Protein AF-A0A5Q4G894-F1 (afdb_monomer)

pLDDT: mean 93.82, std 4.84, range [68.0, 98.19]

Nearest PDB structures (foldseek):
  4bmn-assembly1_A  TM=9.275E-01  e=6.283E-04  Ralstonia sp. DSMZ 6428
  8jfi-assembly2_F  TM=8.346E-01  e=1.402E-04  Helicobacter pylori
  8yau-assembly1_D  TM=8.882E-01  e=1.012E-03  Limosilactobacillus fermentum
  5vml-assembly1_A  TM=8.306E-01  e=5.565E-03  Burkholderia pseudomallei 1710b
  3u49-assembly2_D  TM=7.950E-01  e=1.656E-02  Bacillus subtilis

Mean predicted aligned error: 3.39 Å

Sequence (91 aa):
MALLAERGVPVVATVRRAADAEHLAALPGVEPVLCDVRSDDDVARLRAALDERGAGLWGLVNNAGVAQVGHLTGESVQDMHDVFDINVFGV

Secondary structure (DSSP, 8-state):
-HHHHHTT--EEEEESSHHHHHHHHTSTTEEEEE--TT-HHHHHHHHHHHHTTSS--S-----------S-GGGS-HHHHHHHHHHHTS--

Structure (mmCIF, N/CA/C/O backbone):
data_AF-A0A5Q4G894-F1
#
_entry.id   AF-A0A5Q4G894-F1
#
loop_
_atom_site.group_PDB
_atom_site.id
_atom_site.type_symbol
_atom_site.label_atom_id
_atom_site.label_alt_id
_atom_site.label_comp_id
_atom_site.label_asym_id
_atom_site.label_entity_id
_atom_site.label_seq_id
_atom_site.pdbx_PDB_ins_code
_atom_site.Cartn_x
_atom_site.Cartn_y
_atom_site.Cartn_z
_atom_site.occupancy
_atom_site.B_iso_or_equiv
_atom_site.auth_seq_id
_atom_site.auth_comp_id
_atom_site.auth_asym_id
_atom_site.auth_atom_id
_atom_site.pdbx_PDB_model_num
ATOM 1 N N . MET A 1 1 ? -4.186 11.263 2.238 1.00 68.00 1 MET A N 1
ATOM 2 C CA . MET A 1 1 ? -4.283 10.512 3.507 1.00 68.00 1 MET A CA 1
ATOM 3 C C . MET A 1 1 ? -4.545 11.424 4.704 1.00 68.00 1 MET A C 1
ATOM 5 O O . MET A 1 1 ? -5.570 11.236 5.344 1.00 68.00 1 MET A O 1
ATOM 9 N N . ALA A 1 2 ? -3.707 12.445 4.948 1.00 80.56 2 ALA A N 1
ATOM 10 C CA . ALA A 1 2 ? -3.890 13.413 6.043 1.00 80.56 2 ALA A CA 1
ATOM 11 C C . ALA A 1 2 ? -5.314 13.996 6.121 1.00 80.56 2 ALA A C 1
ATOM 13 O O . ALA A 1 2 ? -5.909 14.005 7.185 1.00 80.56 2 ALA A O 1
ATOM 14 N N . LEU A 1 3 ? -5.923 14.327 4.976 1.00 93.31 3 LEU A N 1
ATOM 15 C CA . LEU A 1 3 ? -7.282 14.879 4.904 1.00 93.31 3 LEU A CA 1
ATOM 16 C C . LEU A 1 3 ? -8.376 14.031 5.590 1.00 93.31 3 LEU A C 1
ATOM 18 O O . LEU A 1 3 ? -9.334 14.591 6.126 1.00 93.31 3 LEU A O 1
ATOM 22 N N . LEU A 1 4 ? -8.277 12.696 5.515 1.00 95.06 4 LEU A N 1
ATOM 23 C CA . LEU A 1 4 ? -9.247 11.778 6.129 1.00 95.06 4 LEU A CA 1
ATOM 24 C C . LEU A 1 4 ? -9.015 11.688 7.640 1.00 95.06 4 LEU A C 1
ATOM 26 O O . LEU A 1 4 ? -9.965 11.820 8.410 1.00 95.06 4 LEU A O 1
ATOM 30 N N . ALA A 1 5 ? -7.752 11.559 8.048 1.00 94.81 5 ALA A N 1
ATOM 31 C CA . ALA A 1 5 ? -7.357 11.544 9.452 1.00 94.81 5 ALA A CA 1
ATOM 32 C C . ALA A 1 5 ? -7.705 12.866 10.162 1.00 94.81 5 ALA A C 1
ATOM 34 O O . ALA A 1 5 ? -8.285 12.857 11.244 1.00 94.81 5 ALA A O 1
ATOM 35 N N . GLU A 1 6 ? -7.474 14.009 9.509 1.00 95.50 6 GLU A N 1
ATOM 36 C CA . GLU A 1 6 ? -7.877 15.348 9.971 1.00 95.50 6 GLU A CA 1
ATOM 37 C C . GLU A 1 6 ? -9.395 15.487 10.153 1.00 95.50 6 GLU A C 1
ATOM 39 O O . GLU A 1 6 ? -9.858 16.281 10.968 1.00 95.50 6 GLU A O 1
ATOM 44 N N . ARG A 1 7 ? -10.185 14.705 9.408 1.00 95.88 7 ARG A N 1
ATOM 45 C CA . ARG A 1 7 ? -11.648 14.631 9.542 1.00 95.88 7 ARG A CA 1
ATOM 46 C C . ARG A 1 7 ? -12.113 13.586 10.560 1.00 95.88 7 ARG A C 1
ATOM 48 O O . ARG A 1 7 ? -13.314 13.359 10.672 1.00 95.88 7 ARG A O 1
ATOM 55 N N . GLY A 1 8 ? -11.194 12.965 11.300 1.00 94.56 8 GLY A N 1
ATOM 56 C CA . GLY A 1 8 ? -11.501 11.982 12.340 1.00 94.56 8 GLY A CA 1
ATOM 57 C C . GLY A 1 8 ? -11.769 10.568 11.824 1.00 94.56 8 GLY A C 1
ATOM 58 O O . GLY A 1 8 ? -12.246 9.733 12.589 1.00 94.56 8 GLY A O 1
ATOM 59 N N . VAL A 1 9 ? -11.476 10.278 10.553 1.00 94.19 9 VAL A N 1
ATOM 60 C CA . VAL A 1 9 ? -11.555 8.916 10.011 1.00 94.19 9 VAL A CA 1
ATOM 61 C C . VAL A 1 9 ? -10.239 8.196 10.324 1.00 94.19 9 VAL A C 1
ATOM 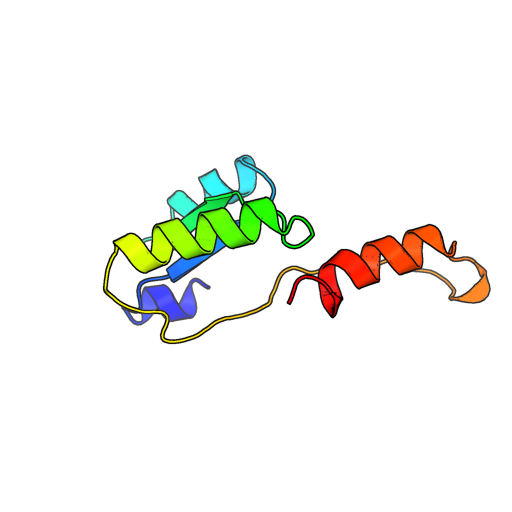63 O O . VAL A 1 9 ? -9.198 8.679 9.880 1.00 94.19 9 VAL A O 1
ATOM 66 N N . PRO A 1 10 ? -10.238 7.059 11.046 1.00 93.62 10 PRO A N 1
ATOM 67 C CA . PRO A 1 10 ? -9.028 6.264 11.243 1.00 93.62 10 PRO A CA 1
ATOM 68 C C . PRO A 1 10 ? -8.514 5.747 9.901 1.00 93.62 10 PRO A C 1
ATOM 70 O O . PRO A 1 10 ? -9.292 5.207 9.112 1.00 93.62 10 PRO A O 1
ATOM 73 N N . VAL A 1 11 ? -7.217 5.895 9.632 1.00 96.06 11 VAL A N 1
ATOM 74 C CA . VAL A 1 11 ? -6.642 5.490 8.346 1.00 96.06 11 VAL A CA 1
ATOM 75 C C . VAL A 1 11 ? -5.482 4.524 8.541 1.00 96.06 11 VAL A C 1
ATOM 77 O O . VAL A 1 11 ? -4.517 4.841 9.227 1.00 96.06 11 VAL A O 1
ATOM 80 N N . VAL A 1 12 ? -5.540 3.380 7.861 1.00 96.19 12 VAL A N 1
ATOM 81 C CA . VAL A 1 12 ? -4.400 2.469 7.703 1.00 96.19 12 VAL A CA 1
ATOM 82 C C . VAL A 1 12 ? -3.684 2.812 6.391 1.00 96.19 12 VAL A C 1
ATOM 84 O O . VAL A 1 12 ? -4.298 2.744 5.327 1.00 96.19 12 VAL A O 1
ATOM 87 N N . ALA A 1 13 ? -2.415 3.227 6.447 1.00 97.19 13 ALA A N 1
ATOM 88 C CA . ALA A 1 13 ? -1.579 3.440 5.260 1.00 97.19 13 ALA A CA 1
ATOM 89 C C . ALA A 1 13 ? -0.725 2.227 4.982 1.00 97.19 13 ALA A C 1
ATOM 91 O O . ALA A 1 13 ? 0.110 1.869 5.805 1.00 97.19 13 ALA A O 1
ATOM 92 N N . THR A 1 14 ? -0.803 1.712 3.768 1.00 97.31 14 THR A N 1
ATOM 93 C CA . THR A 1 14 ? 0.194 0.771 3.280 1.00 97.31 14 THR A CA 1
ATOM 94 C C . THR A 1 14 ? 1.375 1.502 2.653 1.00 97.31 14 THR A C 1
ATOM 96 O O . THR A 1 14 ? 1.215 2.458 1.892 1.00 97.31 14 THR A O 1
ATOM 99 N N . VAL A 1 15 ? 2.583 1.048 2.976 1.00 97.75 15 VAL A N 1
ATOM 100 C CA . VAL A 1 15 ? 3.831 1.484 2.339 1.00 97.75 15 VAL A CA 1
ATOM 101 C C . VAL A 1 15 ? 4.778 0.301 2.174 1.00 97.75 15 VAL A C 1
ATOM 103 O O . VAL A 1 15 ? 4.697 -0.680 2.902 1.00 97.75 15 VAL A O 1
ATOM 106 N N . ARG A 1 16 ? 5.728 0.403 1.242 1.00 96.56 16 ARG A N 1
ATOM 107 C CA . ARG A 1 16 ? 6.739 -0.646 0.996 1.00 96.56 16 ARG A CA 1
ATOM 108 C C . ARG A 1 16 ? 8.075 -0.416 1.710 1.00 96.56 16 ARG A C 1
ATOM 110 O O . ARG A 1 16 ? 8.896 -1.321 1.786 1.00 96.56 16 ARG A O 1
ATOM 117 N N . ARG A 1 17 ? 8.335 0.804 2.196 1.00 96.88 17 ARG A N 1
ATOM 118 C CA . ARG A 1 17 ? 9.609 1.183 2.832 1.00 96.88 17 ARG A CA 1
ATOM 119 C C . ARG A 1 17 ? 9.387 1.535 4.298 1.00 96.88 17 ARG A C 1
ATOM 121 O O . ARG A 1 17 ? 8.534 2.362 4.601 1.00 96.88 17 ARG A O 1
ATOM 128 N N . ALA A 1 18 ? 10.221 0.986 5.183 1.00 96.88 18 ALA A N 1
ATOM 129 C CA . ALA A 1 18 ? 10.181 1.281 6.619 1.00 96.88 18 ALA A CA 1
ATOM 130 C C . ALA A 1 18 ? 10.314 2.786 6.917 1.00 96.88 18 ALA A C 1
ATOM 132 O O . ALA A 1 18 ? 9.560 3.315 7.721 1.00 96.88 18 ALA A O 1
ATOM 133 N N . ALA A 1 19 ? 11.175 3.498 6.184 1.00 97.06 19 ALA A N 1
ATOM 134 C CA . ALA A 1 19 ? 11.325 4.947 6.333 1.00 97.06 19 ALA A CA 1
ATOM 135 C C . ALA A 1 19 ? 10.028 5.733 6.041 1.00 97.06 19 ALA A C 1
ATOM 137 O O . ALA A 1 19 ? 9.748 6.732 6.699 1.00 97.06 19 ALA A O 1
ATOM 138 N N . ASP A 1 20 ? 9.210 5.284 5.079 1.00 97.00 20 ASP A N 1
ATOM 139 C CA . ASP A 1 20 ? 7.914 5.927 4.818 1.00 97.00 20 ASP A CA 1
ATOM 140 C C . ASP A 1 20 ? 6.922 5.617 5.944 1.00 97.00 20 ASP A C 1
ATOM 142 O O . ASP A 1 20 ? 6.127 6.477 6.319 1.00 97.00 20 ASP A O 1
ATOM 146 N N . ALA A 1 21 ? 6.984 4.404 6.506 1.00 97.06 21 ALA A N 1
ATOM 147 C CA . ALA A 1 21 ? 6.150 4.013 7.638 1.00 97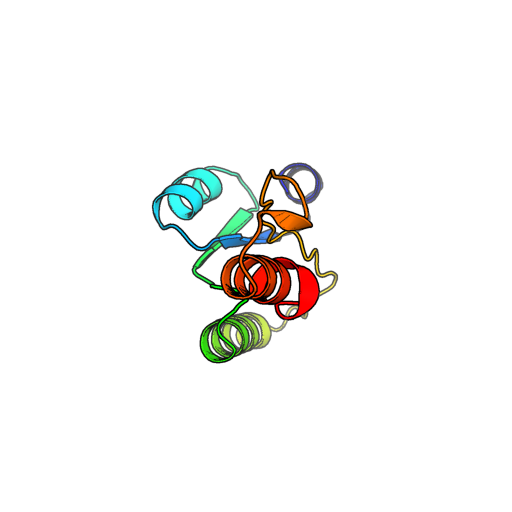.06 21 ALA A CA 1
ATOM 148 C C . ALA A 1 21 ? 6.471 4.877 8.863 1.00 97.06 21 ALA A C 1
ATOM 150 O O . ALA A 1 21 ? 5.563 5.420 9.481 1.00 97.06 21 ALA A O 1
ATOM 151 N N . GLU A 1 22 ? 7.753 5.080 9.166 1.00 96.38 22 GLU A N 1
ATOM 152 C CA . GLU A 1 22 ? 8.204 5.963 10.247 1.00 96.38 22 GLU A CA 1
ATOM 153 C C . GLU A 1 22 ? 7.701 7.399 10.065 1.00 96.38 22 GLU A C 1
ATOM 155 O O . GLU A 1 22 ? 7.212 8.010 11.016 1.00 96.38 22 GLU A O 1
ATOM 160 N N . HIS A 1 23 ? 7.759 7.931 8.840 1.00 95.56 23 HIS A N 1
ATOM 161 C CA . HIS A 1 23 ? 7.241 9.266 8.549 1.00 95.56 23 HIS A CA 1
ATOM 162 C C . HIS A 1 23 ? 5.726 9.365 8.783 1.00 95.56 23 HIS A C 1
ATOM 164 O O . HIS A 1 23 ? 5.246 10.327 9.381 1.00 95.56 23 HIS A O 1
ATOM 170 N N . LEU A 1 24 ? 4.967 8.361 8.339 1.00 96.19 24 LEU A N 1
ATOM 171 C CA . LEU A 1 24 ? 3.513 8.326 8.493 1.00 96.19 24 LEU A CA 1
ATOM 172 C C . LEU A 1 24 ? 3.070 8.083 9.938 1.00 96.19 24 LEU A C 1
ATOM 174 O O . LEU A 1 24 ? 2.035 8.610 10.334 1.00 96.19 24 LEU A O 1
ATOM 178 N N . ALA A 1 25 ? 3.855 7.358 10.740 1.00 95.31 25 ALA A N 1
ATOM 179 C CA . ALA A 1 25 ? 3.575 7.134 12.160 1.00 95.31 25 ALA A CA 1
ATOM 180 C C . ALA A 1 25 ? 3.531 8.439 12.975 1.00 95.31 25 ALA A C 1
ATOM 182 O O . ALA A 1 25 ? 2.921 8.483 14.041 1.00 95.31 25 ALA A O 1
ATOM 183 N N . ALA A 1 26 ? 4.160 9.512 12.483 1.00 95.00 26 ALA A N 1
ATOM 184 C CA . ALA A 1 26 ? 4.105 10.828 13.111 1.00 95.00 26 ALA A CA 1
ATOM 185 C C . ALA A 1 26 ? 2.761 11.554 12.894 1.00 95.00 26 ALA A C 1
ATOM 187 O O . ALA A 1 26 ? 2.511 12.574 13.540 1.00 95.00 26 ALA A O 1
ATOM 188 N N . LEU A 1 27 ? 1.901 11.068 11.991 1.00 95.25 27 LEU A N 1
ATOM 189 C CA . LEU A 1 27 ? 0.613 11.684 11.680 1.00 95.25 27 LEU A CA 1
ATOM 190 C C . LEU A 1 27 ? -0.490 11.145 12.613 1.00 95.25 27 LEU A C 1
ATOM 192 O O . LEU A 1 27 ? -0.750 9.942 12.634 1.00 95.25 27 LEU A O 1
ATOM 196 N N . PRO A 1 28 ? -1.200 12.008 13.364 1.00 95.50 28 PRO A N 1
ATOM 197 C CA . PRO A 1 28 ? -2.315 11.570 14.198 1.00 95.50 28 PRO A CA 1
ATOM 198 C C . PRO A 1 28 ? -3.433 10.922 13.371 1.00 95.50 28 PRO A C 1
ATOM 200 O O . PRO A 1 28 ? -3.786 11.419 12.304 1.00 95.50 28 PRO A O 1
ATOM 203 N N . GLY A 1 29 ? -4.017 9.831 13.877 1.00 94.81 29 GLY A N 1
ATOM 204 C CA . GLY A 1 29 ? -5.112 9.116 13.201 1.00 94.81 29 GLY A CA 1
ATOM 205 C C . GLY A 1 29 ? -4.678 8.269 11.998 1.00 94.81 29 GLY A C 1
ATOM 206 O O . GLY A 1 29 ? -5.535 7.718 11.305 1.00 94.81 29 GLY A O 1
ATOM 207 N N . VAL A 1 30 ? -3.367 8.155 11.763 1.00 97.06 30 VAL A N 1
ATOM 208 C CA . VAL A 1 30 ? -2.760 7.333 10.718 1.00 97.06 30 VAL A CA 1
ATOM 209 C C . VAL A 1 30 ? -1.974 6.188 11.349 1.00 97.06 30 VAL A C 1
ATOM 211 O O . VAL A 1 30 ? -1.104 6.404 12.186 1.00 97.06 30 VAL A O 1
ATOM 214 N N . GLU A 1 31 ? -2.245 4.970 10.899 1.00 95.69 31 GLU A N 1
ATOM 215 C CA . GLU A 1 31 ? -1.459 3.788 11.224 1.00 95.69 31 GLU A CA 1
ATOM 216 C C . GLU A 1 31 ? -0.745 3.267 9.971 1.00 95.69 31 GLU A C 1
ATOM 218 O O . GLU A 1 31 ? -1.407 2.830 9.028 1.00 95.69 31 GLU A O 1
ATOM 223 N N . PRO A 1 32 ? 0.591 3.294 9.921 1.00 97.25 32 PRO A N 1
ATOM 224 C CA . PRO A 1 32 ? 1.333 2.725 8.810 1.00 97.25 32 PRO A CA 1
ATOM 225 C C . PRO A 1 32 ? 1.487 1.205 8.945 1.00 97.25 32 PRO A C 1
ATOM 227 O O . PRO A 1 32 ? 1.778 0.683 10.018 1.00 97.25 32 PRO A O 1
ATOM 230 N N . VAL A 1 33 ? 1.373 0.500 7.823 1.00 97.00 33 VAL A N 1
ATOM 231 C CA . VAL A 1 33 ? 1.567 -0.945 7.694 1.00 97.00 33 VAL A CA 1
ATOM 232 C C . VAL A 1 33 ? 2.468 -1.216 6.494 1.00 97.00 33 VAL A C 1
ATOM 234 O O . VAL A 1 33 ? 2.283 -0.649 5.416 1.00 97.00 33 V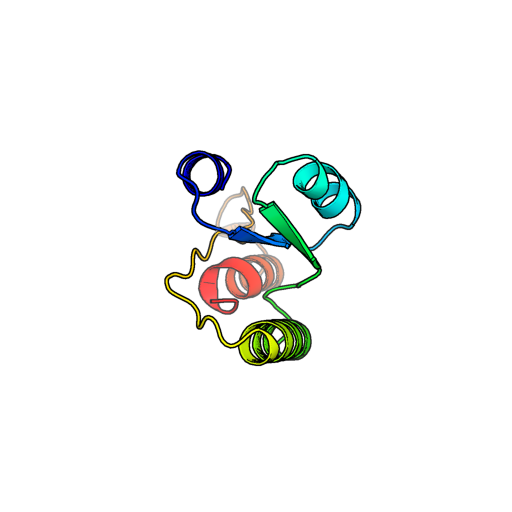AL A O 1
ATOM 237 N N . LEU A 1 34 ? 3.455 -2.096 6.670 1.00 98.00 34 LEU A N 1
ATOM 238 C CA . LEU A 1 34 ? 4.277 -2.554 5.555 1.00 98.00 34 LEU A CA 1
ATOM 239 C C . LEU A 1 34 ? 3.504 -3.577 4.720 1.00 98.00 34 LEU A C 1
ATOM 241 O O . LEU A 1 34 ? 3.079 -4.612 5.235 1.00 98.00 34 LEU A O 1
ATOM 245 N N . CYS A 1 35 ? 3.323 -3.265 3.442 1.00 98.12 35 CYS A N 1
ATOM 246 C CA . CYS A 1 35 ? 2.626 -4.109 2.480 1.00 98.12 35 CYS A CA 1
ATOM 247 C C . CYS A 1 35 ? 3.117 -3.765 1.072 1.00 98.12 35 CYS A C 1
ATOM 249 O O . CYS A 1 35 ? 3.001 -2.615 0.637 1.00 98.12 35 CYS A O 1
ATOM 251 N N . ASP A 1 36 ? 3.654 -4.752 0.358 1.00 97.69 36 ASP A N 1
ATOM 252 C CA . ASP A 1 36 ? 3.856 -4.661 -1.087 1.00 97.69 36 ASP A CA 1
ATOM 253 C C . ASP A 1 36 ? 2.591 -5.143 -1.803 1.00 97.69 36 ASP A C 1
ATOM 255 O O . ASP A 1 36 ? 2.193 -6.294 -1.654 1.00 97.69 36 ASP A O 1
ATOM 259 N N . VAL A 1 37 ? 1.955 -4.269 -2.586 1.00 97.50 37 VAL A N 1
ATOM 260 C CA . VAL A 1 37 ? 0.713 -4.597 -3.312 1.00 97.50 37 VAL A CA 1
ATOM 261 C C . VAL A 1 37 ? 0.907 -5.665 -4.392 1.00 97.50 37 VAL A C 1
ATOM 263 O O . VAL A 1 37 ? -0.066 -6.240 -4.854 1.00 97.50 37 VAL A O 1
ATOM 266 N N . ARG A 1 38 ? 2.157 -5.956 -4.775 1.00 96.94 38 ARG A N 1
ATOM 267 C CA . ARG A 1 38 ? 2.496 -7.053 -5.696 1.00 96.94 38 ARG A CA 1
ATOM 268 C C . ARG A 1 38 ? 2.501 -8.431 -5.027 1.00 96.94 38 ARG A C 1
ATOM 270 O O . ARG A 1 38 ? 2.675 -9.432 -5.711 1.00 96.94 38 ARG A O 1
ATOM 277 N N . SER A 1 39 ? 2.427 -8.484 -3.697 1.00 97.69 39 SER A N 1
ATOM 278 C CA . SER A 1 39 ? 2.516 -9.717 -2.916 1.00 97.69 39 SER A CA 1
ATOM 279 C C . SER A 1 39 ? 1.151 -10.079 -2.343 1.00 97.69 39 SER A C 1
ATOM 281 O O . SER A 1 39 ? 0.687 -9.462 -1.381 1.00 97.69 39 SER A O 1
ATOM 283 N N . ASP A 1 40 ? 0.538 -11.128 -2.889 1.00 97.25 40 ASP A N 1
ATOM 284 C CA . ASP A 1 40 ? -0.738 -11.658 -2.395 1.00 97.25 40 ASP A CA 1
ATOM 285 C C . ASP A 1 40 ? -0.670 -12.027 -0.904 1.00 97.25 40 ASP A C 1
ATOM 287 O O . ASP A 1 40 ? -1.629 -11.812 -0.160 1.00 97.25 40 ASP A O 1
ATOM 291 N N . ASP A 1 41 ? 0.483 -12.514 -0.436 1.00 98.19 41 ASP A N 1
ATOM 292 C CA . ASP A 1 41 ? 0.707 -12.866 0.968 1.00 98.19 41 ASP A CA 1
ATOM 293 C C . ASP A 1 41 ? 0.695 -11.633 1.886 1.00 98.19 41 ASP A C 1
ATOM 295 O O . ASP A 1 41 ? 0.146 -11.673 2.993 1.00 98.19 41 ASP A O 1
ATOM 299 N N . ASP A 1 42 ? 1.278 -10.516 1.438 1.00 98.00 42 ASP A N 1
ATOM 300 C CA . ASP A 1 42 ? 1.257 -9.261 2.195 1.00 98.00 42 ASP A CA 1
ATOM 301 C C . ASP A 1 42 ? -0.170 -8.708 2.286 1.00 98.00 42 ASP A C 1
ATOM 303 O O . ASP A 1 42 ? -0.611 -8.311 3.370 1.00 98.00 42 ASP A O 1
ATOM 307 N N . VAL A 1 43 ? -0.908 -8.739 1.172 1.00 97.00 43 VAL A N 1
ATOM 308 C CA . VAL A 1 43 ? -2.308 -8.300 1.106 1.00 97.00 43 VAL A CA 1
ATOM 309 C C . VAL A 1 43 ? -3.197 -9.182 1.988 1.00 97.00 43 VAL A C 1
ATOM 311 O O . VAL A 1 43 ? -4.019 -8.666 2.751 1.00 97.00 43 VAL A O 1
ATOM 314 N N . ALA A 1 44 ? -3.003 -10.503 1.964 1.00 96.94 44 ALA A N 1
ATOM 315 C CA . ALA A 1 44 ? -3.731 -11.439 2.817 1.00 96.94 44 ALA A CA 1
ATOM 316 C C . ALA A 1 44 ? -3.455 -11.196 4.310 1.00 96.94 44 ALA A C 1
ATOM 318 O O . ALA A 1 44 ? -4.385 -11.186 5.121 1.00 96.94 44 ALA A O 1
ATOM 319 N N . ARG A 1 45 ? -2.195 -10.934 4.683 1.00 97.00 45 ARG A N 1
ATOM 320 C CA . ARG A 1 45 ? -1.817 -10.601 6.064 1.00 97.00 45 ARG A CA 1
ATOM 321 C C . ARG A 1 45 ? -2.443 -9.285 6.523 1.00 97.00 45 ARG A C 1
ATOM 323 O O . ARG A 1 45 ? -2.949 -9.216 7.643 1.00 97.00 45 ARG A O 1
ATOM 330 N N . LEU A 1 46 ? -2.442 -8.258 5.670 1.00 95.50 46 LEU A N 1
ATOM 331 C CA . LEU A 1 46 ? -3.121 -6.993 5.954 1.00 95.50 46 LEU A CA 1
ATOM 332 C C . LEU A 1 46 ? -4.620 -7.218 6.167 1.00 95.50 46 LEU A C 1
ATOM 334 O O . LEU A 1 46 ? -5.183 -6.730 7.145 1.00 95.50 46 LEU A O 1
ATOM 338 N N . ARG A 1 47 ? -5.260 -7.991 5.286 1.00 95.00 47 ARG A N 1
ATOM 339 C CA . ARG A 1 47 ? -6.682 -8.314 5.399 1.00 95.00 47 ARG A CA 1
ATOM 340 C C . ARG A 1 47 ? -7.006 -9.009 6.722 1.00 95.00 47 ARG A C 1
ATOM 342 O O . ARG A 1 47 ? -7.942 -8.589 7.396 1.00 95.00 47 ARG A O 1
ATOM 349 N N . ALA A 1 48 ? -6.230 -10.018 7.110 1.00 94.81 48 ALA A N 1
ATOM 350 C CA . ALA A 1 48 ? -6.421 -10.715 8.381 1.00 94.81 48 ALA A CA 1
ATOM 35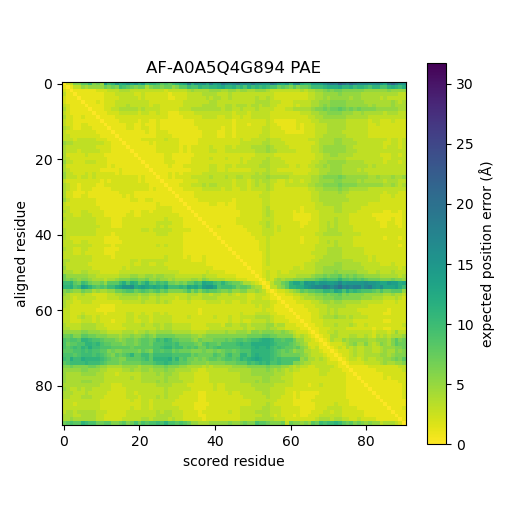1 C C . ALA A 1 48 ? -6.297 -9.759 9.581 1.00 94.81 48 ALA A C 1
ATOM 353 O O . ALA A 1 48 ? -7.177 -9.728 10.440 1.00 94.81 48 ALA A O 1
ATOM 354 N N . ALA A 1 49 ? -5.267 -8.905 9.590 1.00 93.06 49 ALA A N 1
ATOM 355 C CA . ALA A 1 49 ? -5.055 -7.921 10.652 1.00 93.06 49 ALA A CA 1
ATOM 356 C C . ALA A 1 49 ? -6.173 -6.863 10.741 1.00 93.06 49 ALA A C 1
ATOM 358 O O . ALA A 1 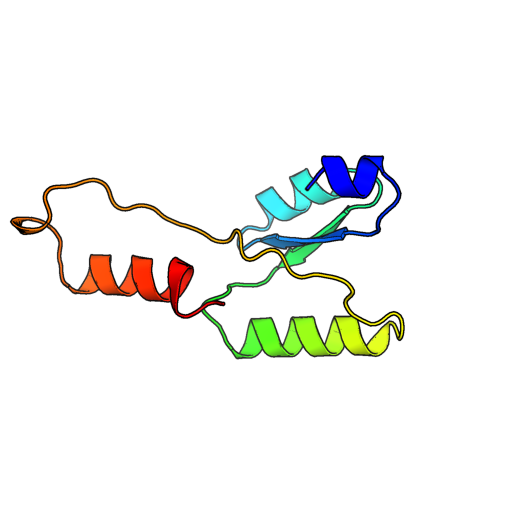49 ? -6.422 -6.314 11.816 1.00 93.06 49 ALA A O 1
ATOM 359 N N . LEU A 1 50 ? -6.841 -6.546 9.626 1.00 92.69 50 LEU A N 1
ATOM 360 C CA . LEU A 1 50 ? -8.009 -5.662 9.608 1.00 92.69 50 LEU A CA 1
ATOM 361 C C . LEU A 1 50 ? -9.273 -6.373 10.108 1.00 92.69 50 LEU A C 1
ATOM 363 O O . LEU A 1 50 ? -10.031 -5.783 10.879 1.00 92.69 50 LEU A O 1
ATOM 367 N N . ASP A 1 51 ? -9.485 -7.630 9.713 1.00 92.31 51 ASP A N 1
ATOM 368 C CA . ASP A 1 51 ? -10.644 -8.429 10.131 1.00 92.31 51 ASP A CA 1
ATOM 369 C C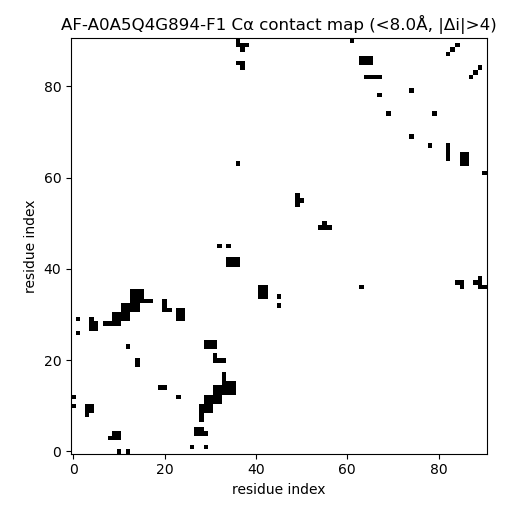 . ASP A 1 51 ? -10.647 -8.666 11.652 1.00 92.31 51 ASP A C 1
ATOM 371 O O . ASP A 1 51 ? -11.692 -8.542 12.294 1.00 92.31 51 ASP A O 1
ATOM 375 N N . GLU A 1 52 ? -9.477 -8.899 12.257 1.00 92.19 52 GLU A N 1
ATOM 376 C CA . GLU A 1 52 ? -9.313 -9.050 13.713 1.00 92.19 52 GLU A CA 1
ATOM 377 C C . GLU A 1 52 ? -9.769 -7.818 14.516 1.00 92.19 52 GLU A C 1
ATOM 379 O O . GLU A 1 52 ? -10.147 -7.938 15.682 1.00 92.19 52 GLU A O 1
ATOM 384 N N . ARG A 1 53 ? -9.790 -6.626 13.903 1.00 87.75 53 ARG A N 1
ATOM 385 C CA . ARG A 1 53 ? -10.223 -5.379 14.563 1.00 87.75 53 ARG A CA 1
ATOM 386 C C . ARG A 1 53 ? -11.739 -5.243 14.656 1.00 87.75 53 ARG A C 1
ATOM 388 O O . ARG A 1 53 ? -12.220 -4.382 15.389 1.00 87.75 53 ARG A O 1
ATOM 395 N N . GLY A 1 54 ? -12.498 -6.027 13.887 1.00 82.12 54 GLY A N 1
ATOM 396 C CA . GLY A 1 54 ? -13.964 -6.067 13.937 1.00 82.12 54 GLY A CA 1
ATOM 397 C C . GLY A 1 54 ? -14.698 -4.802 13.466 1.00 82.12 54 GLY A C 1
ATOM 398 O O . GLY A 1 54 ? -15.922 -4.753 13.553 1.00 82.12 54 GLY A O 1
ATOM 399 N N . ALA A 1 55 ? -13.992 -3.784 12.961 1.00 77.06 55 ALA A N 1
ATOM 400 C CA . ALA A 1 55 ? -14.586 -2.513 12.528 1.00 77.06 55 ALA A CA 1
ATOM 401 C C . ALA A 1 55 ? -15.070 -2.516 11.061 1.00 77.06 55 ALA A C 1
ATOM 403 O O . ALA A 1 55 ? -15.829 -1.633 10.663 1.00 77.06 55 ALA A O 1
ATOM 404 N N . GLY A 1 56 ? -14.653 -3.510 10.265 1.00 84.25 56 GLY A N 1
ATOM 405 C CA . GLY A 1 56 ? -14.861 -3.537 8.815 1.00 84.25 56 GLY A CA 1
ATOM 406 C C . GLY A 1 56 ? -14.063 -2.452 8.074 1.00 84.25 56 GLY A C 1
ATOM 407 O O . GLY A 1 56 ? -13.498 -1.543 8.681 1.00 84.25 56 GLY A O 1
ATOM 408 N N . LEU A 1 57 ? -14.002 -2.540 6.741 1.00 91.00 57 LEU A N 1
ATOM 409 C CA . LEU A 1 57 ? -13.357 -1.533 5.892 1.00 91.00 57 LEU A CA 1
ATOM 410 C C . LEU A 1 57 ? -14.428 -0.683 5.198 1.00 91.00 57 LEU A C 1
ATOM 412 O O . LEU A 1 57 ? -15.159 -1.182 4.346 1.00 91.00 57 LEU A O 1
ATOM 416 N N . TRP A 1 58 ? -14.524 0.600 5.557 1.00 92.25 58 TRP A N 1
ATOM 417 C CA . TRP A 1 58 ? -15.500 1.515 4.945 1.00 92.25 58 TRP A CA 1
ATOM 418 C C . TRP A 1 58 ? -15.099 1.956 3.532 1.00 92.25 58 TRP A C 1
ATOM 420 O O . TRP A 1 58 ? -15.957 2.180 2.680 1.00 92.25 58 TRP A O 1
ATOM 430 N N . GLY A 1 59 ? -13.798 2.079 3.273 1.00 93.62 59 GLY A N 1
ATOM 431 C CA . GLY A 1 59 ? -13.286 2.495 1.975 1.00 93.62 59 GLY A CA 1
ATOM 432 C C . GLY A 1 59 ? -11.845 2.057 1.756 1.00 93.62 59 GLY A C 1
ATOM 433 O O . GLY A 1 59 ? -11.081 1.906 2.707 1.00 93.62 59 GLY A O 1
ATOM 434 N N . LEU A 1 60 ? -11.491 1.881 0.485 1.00 95.25 60 LEU A N 1
ATOM 435 C CA . LEU A 1 60 ? -10.154 1.535 0.014 1.00 95.25 60 LEU A CA 1
ATOM 436 C C . LEU A 1 60 ? -9.700 2.586 -1.003 1.00 95.25 60 LEU A C 1
ATOM 438 O O . LEU A 1 60 ? -10.470 2.980 -1.879 1.00 95.25 60 LEU A O 1
ATOM 442 N N . VAL A 1 61 ? -8.456 3.045 -0.881 1.00 96.19 61 VAL A N 1
ATOM 443 C CA . VAL A 1 61 ? -7.841 3.990 -1.820 1.00 96.19 61 VAL A CA 1
ATOM 444 C C . VAL A 1 61 ? -6.583 3.341 -2.386 1.00 96.19 61 VAL A C 1
ATOM 446 O O . VAL A 1 61 ? -5.526 3.378 -1.758 1.00 96.19 61 VAL A O 1
ATOM 449 N N . ASN A 1 62 ? -6.697 2.768 -3.583 1.00 96.38 62 ASN A N 1
ATOM 450 C CA . ASN A 1 62 ? -5.563 2.194 -4.305 1.00 96.38 62 ASN A CA 1
ATOM 451 C C . ASN A 1 62 ? -4.702 3.328 -4.883 1.00 96.38 62 ASN A C 1
ATOM 453 O O . ASN A 1 62 ? -4.975 3.856 -5.957 1.00 96.38 62 ASN A O 1
ATOM 457 N N . ASN A 1 63 ? -3.703 3.754 -4.107 1.00 95.19 63 ASN A N 1
ATOM 458 C CA . ASN A 1 63 ? -2.778 4.842 -4.454 1.00 95.19 63 ASN A CA 1
ATOM 459 C C . ASN A 1 63 ? -1.331 4.358 -4.662 1.00 95.19 63 ASN A C 1
ATOM 461 O O . ASN A 1 63 ? -0.453 5.166 -4.961 1.00 95.19 63 ASN A O 1
ATOM 465 N N . ALA A 1 64 ? -1.045 3.067 -4.467 1.00 96.06 64 ALA A N 1
ATOM 466 C CA . ALA A 1 64 ? 0.257 2.523 -4.835 1.00 96.06 64 ALA A CA 1
ATOM 467 C C . ALA A 1 64 ? 0.476 2.746 -6.338 1.00 96.06 64 ALA A C 1
ATOM 469 O O . ALA A 1 64 ? -0.412 2.489 -7.146 1.00 96.06 64 ALA A O 1
ATOM 470 N N . GLY A 1 65 ? 1.632 3.301 -6.693 1.00 95.06 65 GLY A N 1
ATOM 471 C CA . GLY A 1 65 ? 1.867 3.743 -8.055 1.00 95.06 65 GLY A CA 1
ATOM 472 C C . GLY A 1 65 ? 3.336 3.994 -8.345 1.00 95.06 65 GLY A C 1
ATOM 473 O O . GLY A 1 65 ? 4.047 4.595 -7.534 1.00 95.0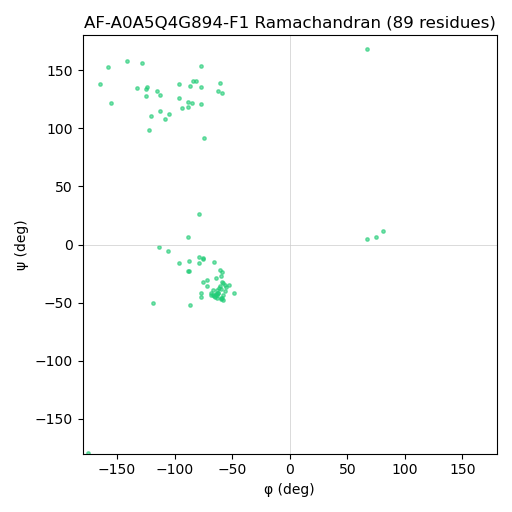6 65 GLY A O 1
ATOM 474 N N . VAL A 1 66 ? 3.781 3.561 -9.518 1.00 94.75 66 VAL A N 1
ATOM 475 C CA . VAL A 1 66 ? 5.056 3.965 -10.116 1.00 94.75 66 VAL A CA 1
ATOM 476 C C . VAL A 1 66 ? 4.833 4.459 -11.538 1.00 94.75 66 VAL A C 1
ATOM 478 O O . VAL A 1 66 ? 3.856 4.101 -12.192 1.00 94.75 66 VAL A O 1
ATOM 481 N N . ALA A 1 67 ? 5.748 5.290 -12.022 1.00 91.69 67 ALA A N 1
ATOM 482 C CA . ALA A 1 67 ? 5.767 5.725 -13.407 1.00 91.69 67 ALA A CA 1
ATOM 483 C C . ALA A 1 67 ? 7.135 5.407 -14.005 1.00 91.69 67 ALA A C 1
ATOM 485 O O . ALA A 1 67 ? 8.162 5.702 -13.391 1.00 91.69 67 ALA A O 1
ATOM 486 N N . GLN A 1 68 ? 7.122 4.839 -15.204 1.00 88.38 68 GLN A N 1
ATOM 487 C CA . GLN A 1 68 ? 8.266 4.835 -16.106 1.00 88.38 68 GLN A CA 1
ATOM 488 C C . GLN A 1 68 ? 8.091 5.996 -17.084 1.00 88.38 68 GLN A C 1
ATOM 490 O O . GLN A 1 68 ? 6.974 6.303 -17.505 1.00 88.38 68 GLN A O 1
ATOM 495 N N . VAL A 1 69 ? 9.181 6.710 -17.359 1.00 86.12 69 VAL A N 1
ATOM 496 C CA . VAL A 1 69 ? 9.172 7.877 -18.245 1.00 86.12 69 VAL A CA 1
ATOM 497 C C . VAL A 1 69 ? 10.121 7.600 -19.399 1.00 86.12 69 VAL A C 1
ATOM 499 O O . VAL A 1 69 ? 11.338 7.590 -19.221 1.00 86.12 69 VAL A O 1
ATOM 502 N N . GLY A 1 70 ? 9.560 7.414 -20.589 1.00 85.94 70 GLY A N 1
ATOM 503 C CA . GLY A 1 70 ? 10.320 7.118 -21.794 1.00 85.94 70 GLY A CA 1
ATOM 504 C C . GLY A 1 70 ? 9.444 7.076 -23.040 1.00 85.94 70 GLY A C 1
ATOM 505 O O . GLY A 1 70 ? 8.238 7.317 -23.001 1.00 85.94 70 GLY A O 1
ATOM 506 N N . HIS A 1 71 ? 10.067 6.799 -24.184 1.00 90.12 7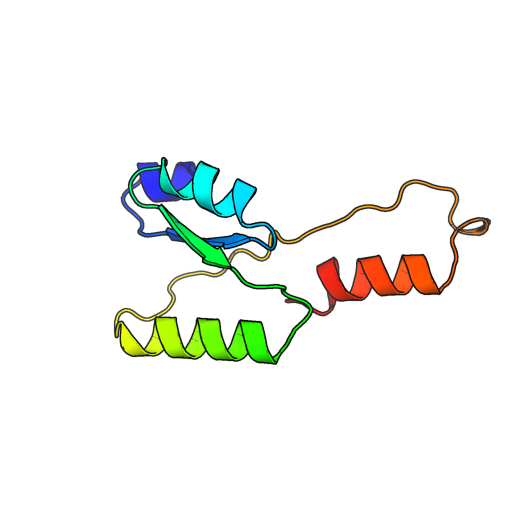1 HIS A N 1
ATOM 507 C CA . HIS A 1 71 ? 9.315 6.442 -25.382 1.00 90.12 71 HIS A CA 1
ATOM 508 C C . HIS A 1 71 ? 8.843 4.998 -25.263 1.00 90.12 71 HIS A C 1
ATOM 510 O O . HIS A 1 71 ? 9.656 4.123 -24.986 1.00 90.12 71 HIS A O 1
ATOM 516 N N . LEU A 1 72 ? 7.582 4.738 -25.611 1.00 87.12 72 LEU A N 1
ATOM 517 C CA . LEU A 1 72 ? 7.017 3.384 -25.620 1.00 87.12 72 LEU A CA 1
ATOM 518 C C . LEU A 1 72 ? 7.866 2.388 -26.433 1.00 87.12 72 LEU A C 1
ATOM 520 O O . LEU A 1 72 ? 7.983 1.226 -26.076 1.00 87.12 72 LEU A O 1
ATOM 524 N N . THR A 1 73 ? 8.490 2.841 -27.525 1.00 91.62 73 THR A N 1
ATOM 525 C CA . THR A 1 73 ? 9.357 2.001 -28.370 1.00 91.62 73 THR A CA 1
ATOM 526 C C . THR A 1 73 ? 10.736 1.718 -27.770 1.00 91.62 73 THR A C 1
ATOM 528 O O . THR A 1 73 ? 11.471 0.900 -28.318 1.00 91.62 73 THR A O 1
ATOM 531 N N . GLY A 1 74 ? 11.112 2.421 -26.701 1.00 89.00 74 GLY A N 1
ATOM 532 C CA . GLY A 1 74 ? 12.374 2.252 -25.983 1.00 89.00 74 GLY A CA 1
ATOM 533 C C . GLY A 1 74 ? 12.229 1.548 -24.634 1.00 89.00 74 GLY A C 1
ATOM 534 O O . GLY A 1 74 ? 13.246 1.283 -24.001 1.00 89.00 74 GLY A O 1
ATOM 535 N N . GLU A 1 75 ? 11.004 1.258 -24.193 1.00 89.44 75 GLU A N 1
ATOM 536 C CA . GLU A 1 75 ? 10.743 0.553 -22.937 1.00 89.44 75 GLU A CA 1
ATOM 537 C C . GLU A 1 75 ? 10.838 -0.960 -23.128 1.00 89.44 75 GLU A C 1
ATOM 539 O O . GLU A 1 75 ? 10.415 -1.514 -24.149 1.00 89.44 75 GLU A O 1
ATOM 544 N N . SER A 1 76 ? 11.407 -1.647 -22.136 1.00 92.75 76 SER A N 1
ATOM 545 C CA . SER A 1 76 ? 11.403 -3.102 -22.143 1.00 92.75 76 SER A CA 1
ATOM 546 C C . SER A 1 76 ? 10.033 -3.634 -21.722 1.00 92.75 76 SER A C 1
ATOM 548 O O . SER A 1 76 ? 9.298 -3.014 -20.954 1.00 92.75 76 SER A O 1
ATOM 550 N N . VAL A 1 77 ? 9.698 -4.839 -22.185 1.00 93.62 77 VAL A N 1
ATOM 551 C CA . VAL A 1 77 ? 8.487 -5.540 -21.732 1.00 93.62 77 VAL A CA 1
ATOM 552 C C . VAL A 1 77 ? 8.519 -5.762 -20.215 1.00 93.62 77 VAL A C 1
ATOM 554 O O . VAL A 1 77 ? 7.474 -5.711 -19.576 1.00 93.62 77 VAL A O 1
ATOM 557 N N . GLN A 1 78 ? 9.707 -5.947 -19.630 1.00 93.69 78 GLN A N 1
ATOM 558 C CA . GLN A 1 78 ? 9.859 -6.096 -18.184 1.00 93.69 78 GLN A CA 1
ATOM 559 C C . GLN A 1 78 ? 9.490 -4.812 -17.435 1.00 93.69 78 GLN A C 1
ATOM 561 O O . GLN A 1 78 ? 8.736 -4.881 -16.473 1.00 93.69 78 GLN A O 1
ATOM 566 N N . ASP A 1 79 ? 9.943 -3.647 -17.905 1.00 92.88 79 ASP A N 1
ATOM 567 C CA . ASP A 1 79 ? 9.580 -2.363 -17.288 1.00 92.88 79 ASP A CA 1
ATOM 568 C C . ASP A 1 79 ? 8.065 -2.126 -17.360 1.00 92.88 79 ASP A C 1
ATOM 570 O O . ASP A 1 79 ? 7.461 -1.621 -16.412 1.00 92.88 79 ASP A O 1
ATOM 574 N N . MET A 1 80 ? 7.433 -2.538 -18.467 1.00 93.75 80 MET A N 1
ATOM 575 C CA . MET A 1 80 ? 5.979 -2.479 -18.607 1.00 93.75 80 MET A CA 1
ATOM 576 C C . MET A 1 80 ? 5.282 -3.407 -17.604 1.00 93.75 80 MET A C 1
ATOM 578 O O . MET A 1 80 ? 4.326 -2.983 -16.955 1.00 93.75 80 MET A O 1
ATOM 582 N N . HIS A 1 81 ? 5.761 -4.644 -17.440 1.00 94.81 81 HIS A N 1
ATOM 583 C CA . HIS A 1 81 ? 5.236 -5.562 -16.426 1.00 94.81 81 HIS A CA 1
ATOM 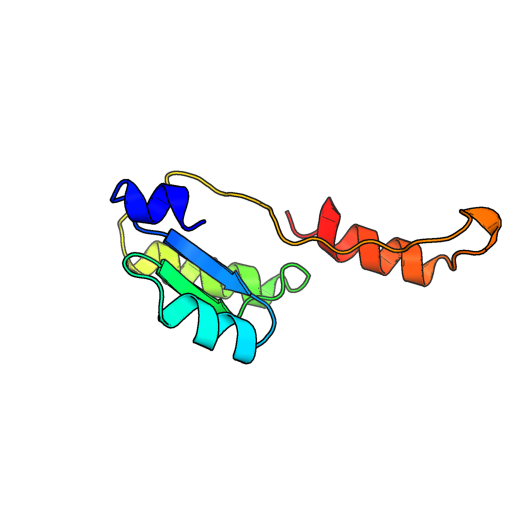584 C C . HIS A 1 81 ? 5.368 -4.986 -15.019 1.00 94.81 81 HIS A C 1
ATOM 586 O O . HIS A 1 81 ? 4.380 -4.959 -14.297 1.00 94.81 81 HIS A O 1
ATOM 592 N N . ASP A 1 82 ? 6.523 -4.425 -14.665 1.00 94.12 82 ASP A N 1
ATOM 593 C CA . ASP A 1 82 ? 6.754 -3.860 -13.335 1.00 94.12 82 ASP A CA 1
ATOM 594 C C . ASP A 1 82 ? 5.766 -2.722 -13.006 1.00 94.12 82 ASP A C 1
ATOM 596 O O . ASP A 1 82 ? 5.281 -2.617 -11.876 1.00 94.12 82 ASP A O 1
ATOM 600 N N . VAL A 1 83 ? 5.431 -1.873 -13.986 1.00 95.62 83 VAL A N 1
ATOM 601 C CA . VAL A 1 83 ? 4.414 -0.820 -13.820 1.00 95.62 83 VAL A CA 1
ATOM 602 C C . VAL A 1 83 ? 3.013 -1.420 -13.666 1.00 95.62 83 VAL A C 1
ATOM 604 O O . VAL A 1 83 ? 2.246 -0.963 -12.817 1.00 95.62 83 VAL A O 1
ATOM 607 N N . PHE A 1 84 ? 2.664 -2.429 -14.467 1.00 96.31 84 PHE A N 1
ATOM 608 C CA . PHE A 1 84 ? 1.345 -3.068 -14.422 1.00 96.31 84 PHE A CA 1
ATOM 609 C C . PHE A 1 84 ? 1.125 -3.863 -13.133 1.00 96.31 84 PHE A C 1
ATOM 611 O O . PHE A 1 84 ? 0.060 -3.743 -12.528 1.00 96.31 84 PHE A O 1
ATOM 618 N N . ASP A 1 85 ? 2.131 -4.602 -12.673 1.00 97.00 85 ASP A N 1
ATOM 619 C CA . ASP A 1 85 ? 2.075 -5.383 -11.436 1.00 97.00 85 ASP A CA 1
ATOM 620 C C . ASP A 1 85 ? 1.770 -4.492 -10.224 1.00 97.00 85 ASP A C 1
ATOM 622 O O . ASP A 1 85 ? 1.062 -4.904 -9.311 1.00 97.00 85 ASP A O 1
ATOM 626 N N . ILE A 1 86 ? 2.240 -3.240 -10.231 1.00 96.88 86 ILE A N 1
ATOM 627 C CA . ILE A 1 86 ? 1.990 -2.280 -9.147 1.00 96.88 86 ILE A CA 1
ATOM 628 C C . ILE A 1 86 ? 0.668 -1.537 -9.343 1.00 96.88 86 ILE A C 1
ATOM 630 O O . ILE A 1 86 ? -0.140 -1.458 -8.422 1.00 96.88 86 ILE A O 1
ATOM 634 N N . ASN A 1 87 ? 0.461 -0.944 -10.519 1.00 96.94 87 ASN A N 1
ATOM 635 C CA . ASN A 1 87 ? -0.603 0.041 -10.722 1.00 96.94 87 ASN A CA 1
ATOM 636 C C . ASN A 1 87 ? -1.942 -0.590 -11.126 1.00 96.94 87 ASN A C 1
ATOM 638 O O . ASN A 1 87 ? -2.978 0.064 -11.011 1.00 96.94 87 ASN A O 1
ATOM 642 N N . VAL A 1 88 ? -1.912 -1.804 -11.687 1.00 96.31 88 VAL A N 1
ATOM 643 C CA . VAL A 1 88 ? -3.075 -2.454 -12.306 1.00 96.31 88 VAL A CA 1
ATOM 644 C C . VAL A 1 88 ? -3.420 -3.753 -11.602 1.00 96.31 88 VAL A C 1
ATOM 646 O O . VAL A 1 88 ? -4.582 -3.951 -11.280 1.00 96.31 88 VAL A O 1
ATOM 649 N N . PHE A 1 89 ? -2.448 -4.640 -11.383 1.00 96.75 89 PHE A N 1
ATOM 650 C CA . PHE A 1 89 ? -2.718 -5.954 -10.797 1.00 96.75 89 PHE A CA 1
ATOM 651 C C . PHE A 1 89 ? -2.687 -5.951 -9.267 1.00 96.75 89 PHE A C 1
ATOM 653 O O . PHE A 1 89 ? -3.350 -6.783 -8.661 1.00 96.75 89 PHE A O 1
ATOM 660 N N . GLY A 1 90 ? -2.007 -4.990 -8.640 1.00 93.75 90 GLY A N 1
ATOM 661 C CA . GLY A 1 90 ? -1.989 -4.825 -7.183 1.00 93.75 90 GLY A CA 1
ATOM 662 C C . GLY A 1 90 ? -3.230 -4.147 -6.576 1.00 93.75 90 GLY A C 1
ATOM 663 O O . GLY A 1 90 ? -3.090 -3.474 -5.554 1.00 93.75 90 GLY A O 1
ATOM 664 N N . VAL A 1 91 ? -4.409 -4.231 -7.209 1.00 87.69 91 VAL A N 1
ATOM 665 C CA . VAL A 1 91 ? -5.640 -3.494 -6.819 1.00 87.69 91 VAL A CA 1
ATOM 666 C C . VAL A 1 91 ? -6.723 -4.348 -6.183 1.00 87.69 91 VAL A C 1
ATOM 668 O O . VAL A 1 91 ? -6.861 -5.533 -6.551 1.00 87.69 91 VAL A O 1
#

Foldseek 3Di:
DLVCVVVVHQEEDEDQDPVVQVVQVPRHSYHYDYAQLLDPVRVVVVVVVVVVVVPDDPDDDLPFFDDDDDDPVPDDPVNVVVRCSGRPVSD

Solvent-accessible surface area (backbone atoms only — not comparable to full-atom values): 5621 Å² total; per-residue (Å²): 113,66,73,46,20,76,70,70,41,80,38,81,42,74,33,80,46,70,72,59,31,59,60,40,55,73,39,75,52,38,44,51,41,82,34,47,58,73,35,70,67,39,50,51,50,51,51,52,62,49,59,75,66,72,73,72,83,94,78,84,80,90,70,66,71,70,83,87,87,77,56,79,92,75,57,53,71,65,60,51,46,59,39,39,40,39,60,61,66,34,110

Radius of gyration: 15.41 Å; Cα contacts (8 Å, |Δi|>4): 96; chains: 1; bounding box: 28×28×43 Å